Protein AF-A0A833FZM3-F1 (afdb_monomer)

Radius of gyration: 13.7 Å; Cα co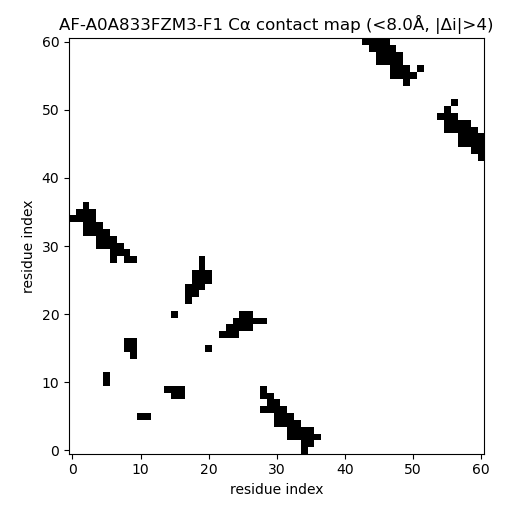ntacts (8 Å, |Δi|>4): 75; chains: 1; bounding box: 32×21×36 Å

Foldseek 3Di:
DDWDKDAPQADDVRDRPCCCDPNHVVDPGDMDIPDDDPPDDDDDDWDWDQPDPPGIDTPDD

Structure (mmCIF, N/CA/C/O backbone):
data_AF-A0A833FZM3-F1
#
_entry.id   AF-A0A833FZM3-F1
#
loop_
_atom_site.group_PDB
_atom_site.id
_atom_site.type_symbol
_atom_site.label_atom_id
_atom_site.label_alt_id
_atom_site.label_comp_id
_atom_site.label_asym_id
_atom_site.label_entity_id
_atom_site.label_seq_id
_atom_site.pdbx_PDB_ins_code
_atom_site.Cartn_x
_atom_site.Cartn_y
_atom_site.Cartn_z
_atom_site.occupancy
_atom_site.B_iso_or_equiv
_atom_site.auth_seq_id
_atom_site.auth_comp_id
_atom_site.auth_asym_id
_atom_site.auth_atom_id
_atom_site.pdbx_PDB_model_num
ATOM 1 N N . MET A 1 1 ? -9.840 -12.092 14.053 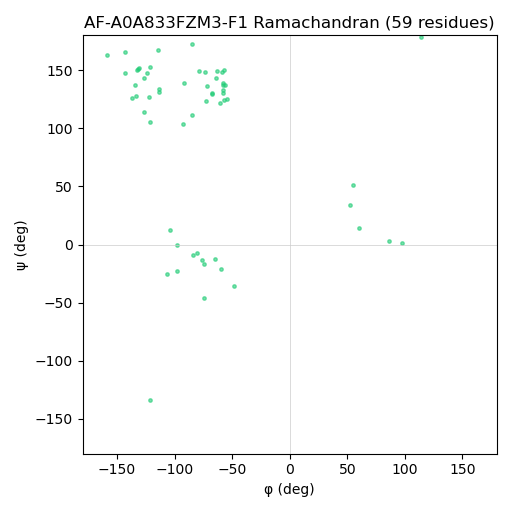1.00 75.94 1 MET A N 1
ATOM 2 C CA . MET A 1 1 ? -8.985 -11.995 12.855 1.00 75.94 1 MET A CA 1
ATOM 3 C C . MET A 1 1 ? -8.072 -10.787 13.025 1.00 75.94 1 MET A C 1
ATOM 5 O O . MET A 1 1 ? -8.497 -9.854 13.703 1.00 75.94 1 MET A O 1
ATOM 9 N N . PRO A 1 2 ? -6.823 -10.819 12.538 1.00 92.50 2 PRO A N 1
ATOM 10 C CA . PRO A 1 2 ? -5.934 -9.661 12.590 1.00 92.50 2 PRO A CA 1
ATOM 11 C C . PRO A 1 2 ? -6.363 -8.594 11.575 1.00 92.50 2 PRO A C 1
ATOM 13 O O . PRO A 1 2 ? -6.851 -8.934 10.501 1.00 92.50 2 PRO A O 1
ATOM 16 N N . PHE A 1 3 ? -6.127 -7.321 11.900 1.00 96.62 3 PHE A N 1
ATOM 17 C CA . PHE A 1 3 ? -6.250 -6.227 10.936 1.00 96.62 3 PHE A CA 1
ATOM 18 C C . PHE A 1 3 ? -5.328 -6.474 9.740 1.00 96.62 3 PHE A C 1
ATOM 20 O O . PHE A 1 3 ? -4.143 -6.765 9.926 1.00 96.62 3 PHE A O 1
ATOM 27 N N . GLN A 1 4 ? -5.864 -6.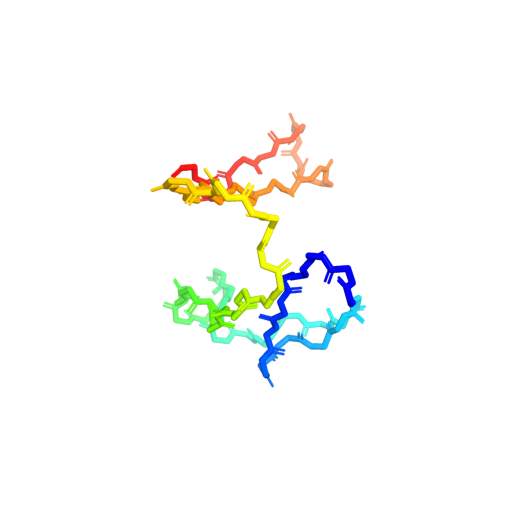366 8.524 1.00 96.38 4 GLN A N 1
ATOM 28 C CA . GLN A 1 4 ? -5.141 -6.745 7.316 1.00 96.38 4 GLN A CA 1
ATOM 29 C C . GLN A 1 4 ? -5.440 -5.807 6.142 1.00 96.38 4 GLN A C 1
ATOM 31 O O . GLN A 1 4 ? -6.547 -5.293 5.993 1.00 96.38 4 GLN A O 1
ATOM 36 N N . LEU A 1 5 ? -4.432 -5.626 5.289 1.00 96.12 5 LEU A N 1
ATOM 37 C CA . LEU A 1 5 ? -4.534 -5.005 3.973 1.00 96.12 5 LEU A CA 1
ATOM 38 C C . LEU A 1 5 ? -4.247 -6.070 2.907 1.00 96.12 5 LEU A C 1
ATOM 40 O O . LEU A 1 5 ? -3.297 -6.843 3.035 1.00 96.12 5 LEU A O 1
ATOM 44 N N . SER A 1 6 ? -5.070 -6.127 1.866 1.00 96.56 6 SER A N 1
ATOM 45 C CA . SER A 1 6 ? -4.931 -7.083 0.763 1.00 96.56 6 SER A CA 1
ATOM 46 C C . SER A 1 6 ? -5.313 -6.461 -0.579 1.00 96.56 6 SER A C 1
ATOM 48 O O . SER A 1 6 ? -5.936 -5.403 -0.626 1.00 96.56 6 SER A O 1
ATOM 50 N N . SER A 1 7 ? -4.951 -7.128 -1.672 1.00 97.38 7 SER A N 1
ATOM 51 C CA . SER A 1 7 ? -5.368 -6.786 -3.030 1.00 97.38 7 SER A CA 1
ATOM 52 C C . SER A 1 7 ? -5.796 -8.055 -3.751 1.00 97.38 7 SER A C 1
ATOM 54 O O . SER A 1 7 ? -5.105 -9.068 -3.673 1.00 97.38 7 SER A O 1
ATOM 56 N N . PHE A 1 8 ? -6.897 -8.008 -4.502 1.00 95.75 8 PHE A N 1
ATOM 57 C CA . PHE A 1 8 ? -7.232 -9.110 -5.411 1.00 95.75 8 PHE A CA 1
ATOM 58 C C . PHE A 1 8 ? -6.340 -9.127 -6.661 1.00 95.75 8 PHE A C 1
ATOM 60 O O . PHE A 1 8 ? -6.293 -10.131 -7.365 1.00 95.75 8 PHE A O 1
ATOM 67 N N . ALA A 1 9 ? -5.653 -8.018 -6.952 1.00 96.81 9 ALA A N 1
ATOM 68 C CA . ALA A 1 9 ? -4.800 -7.878 -8.125 1.00 96.81 9 ALA A CA 1
ATOM 69 C C . ALA A 1 9 ? -3.314 -8.125 -7.820 1.00 96.81 9 ALA A C 1
ATOM 71 O O . ALA A 1 9 ? -2.560 -8.461 -8.729 1.00 96.81 9 ALA A O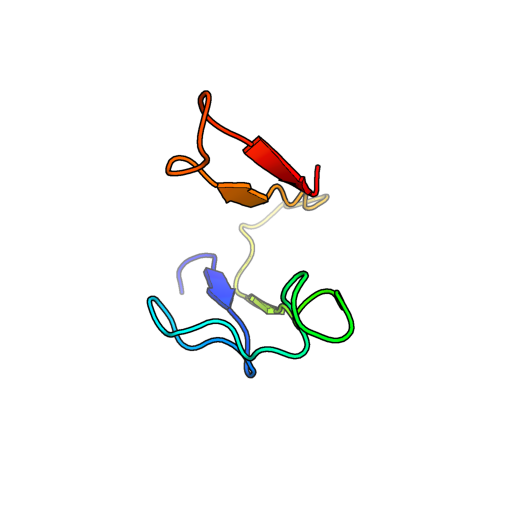 1
ATOM 72 N N . ILE A 1 10 ? -2.899 -7.974 -6.558 1.00 96.12 10 ILE A N 1
ATOM 73 C CA . ILE A 1 10 ? -1.520 -8.191 -6.108 1.00 96.12 10 ILE A CA 1
ATOM 74 C C . ILE A 1 10 ? -1.521 -9.270 -5.018 1.00 96.12 10 ILE A C 1
ATOM 76 O O . ILE A 1 10 ? -1.905 -8.990 -3.878 1.00 96.12 10 ILE A O 1
ATOM 80 N N . PRO A 1 11 ? -1.082 -10.503 -5.328 1.00 94.00 11 PRO A N 1
ATOM 81 C CA . PRO A 1 11 ? -0.860 -11.524 -4.313 1.00 94.00 11 PRO A CA 1
ATOM 82 C C . PRO A 1 11 ? 0.170 -11.052 -3.282 1.00 94.00 11 PRO A C 1
ATOM 84 O O . PRO A 1 11 ? 1.109 -10.329 -3.615 1.00 94.00 11 PRO A O 1
ATOM 87 N N . ALA A 1 12 ? 0.044 -11.495 -2.030 1.00 93.12 12 ALA A N 1
ATOM 88 C CA . ALA A 1 12 ? 1.030 -11.170 -1.003 1.00 93.12 12 ALA A CA 1
ATOM 89 C C . ALA A 1 12 ? 2.431 -11.637 -1.436 1.00 93.12 12 ALA A C 1
ATOM 91 O O . ALA A 1 12 ? 2.621 -12.815 -1.737 1.00 93.12 12 ALA A O 1
ATOM 92 N N . ARG A 1 13 ? 3.403 -10.711 -1.454 1.00 91.94 13 ARG A N 1
ATOM 93 C CA . ARG A 1 13 ? 4.776 -10.937 -1.961 1.00 91.94 13 ARG A CA 1
ATOM 94 C C . ARG A 1 13 ? 4.845 -11.346 -3.442 1.00 91.94 13 ARG A C 1
ATOM 96 O O . ARG A 1 13 ? 5.872 -11.848 -3.888 1.00 91.94 13 ARG A O 1
ATOM 103 N N . GLY A 1 14 ? 3.755 -11.173 -4.183 1.00 94.06 14 GLY A N 1
ATOM 104 C CA . GLY A 1 14 ? 3.685 -11.414 -5.615 1.00 94.06 14 GLY A CA 1
ATOM 105 C C . GLY A 1 14 ? 4.158 -10.211 -6.425 1.00 94.06 14 GLY A C 1
ATOM 106 O O . GLY A 1 14 ? 4.404 -9.127 -5.900 1.00 94.06 14 GLY A O 1
ATOM 107 N N . THR A 1 15 ? 4.261 -10.413 -7.733 1.00 96.06 15 THR A N 1
ATOM 108 C CA . THR A 1 15 ? 4.596 -9.360 -8.692 1.00 96.06 15 THR A CA 1
ATOM 109 C C . THR A 1 15 ? 3.426 -8.395 -8.868 1.00 96.06 15 THR A C 1
ATOM 111 O O . THR A 1 15 ? 2.282 -8.827 -9.015 1.00 96.06 15 THR A O 1
ATOM 114 N N . ILE A 1 16 ? 3.716 -7.093 -8.898 1.00 96.69 16 ILE A N 1
ATOM 115 C CA . ILE A 1 16 ? 2.735 -6.056 -9.230 1.00 96.69 16 ILE A CA 1
ATOM 116 C C . ILE A 1 16 ? 2.450 -6.121 -10.742 1.00 96.69 16 ILE A C 1
ATOM 118 O O . ILE A 1 16 ? 3.390 -6.029 -11.533 1.00 96.69 16 ILE A O 1
ATOM 122 N N . PRO A 1 17 ? 1.188 -6.296 -11.182 1.00 97.56 17 PRO A N 1
ATOM 123 C CA . PRO A 1 17 ? 0.854 -6.270 -12.605 1.00 97.56 17 PRO A CA 1
ATOM 124 C C . PRO A 1 17 ? 1.264 -4.950 -13.273 1.00 97.56 17 PRO A C 1
ATOM 126 O O . PRO A 1 17 ? 1.010 -3.888 -12.715 1.00 97.56 17 PRO A O 1
ATOM 129 N N . VAL A 1 18 ? 1.801 -5.019 -14.499 1.00 98.06 18 VAL A N 1
ATOM 130 C CA . VAL A 1 18 ? 2.354 -3.872 -15.264 1.00 98.06 18 VAL A CA 1
ATOM 131 C C . VAL A 1 18 ? 1.426 -2.658 -15.297 1.00 98.06 18 VAL A C 1
ATOM 133 O O . VAL A 1 18 ? 1.875 -1.525 -15.222 1.00 98.06 18 VAL A O 1
ATOM 136 N N . ARG A 1 19 ? 0.109 -2.865 -15.356 1.00 98.12 19 ARG A N 1
ATOM 137 C CA . ARG A 1 19 ? -0.853 -1.757 -15.377 1.00 98.12 19 ARG A CA 1
ATOM 138 C C . ARG A 1 19 ? -0.800 -0.832 -14.149 1.00 98.12 19 ARG A C 1
ATOM 140 O O . ARG A 1 19 ? -1.301 0.282 -14.228 1.00 98.12 19 ARG A O 1
ATOM 147 N N . TYR A 1 20 ? -0.254 -1.311 -13.032 1.00 97.62 20 TYR A N 1
ATOM 148 C CA . TYR A 1 20 ? -0.112 -0.569 -11.778 1.00 97.62 20 TYR A CA 1
ATOM 149 C C . TYR A 1 20 ? 1.328 -0.093 -11.527 1.00 97.62 20 TYR A C 1
ATOM 151 O O . TYR A 1 20 ? 1.665 0.263 -10.402 1.00 97.62 20 TYR A O 1
ATOM 159 N N . THR A 1 21 ? 2.200 -0.164 -12.535 1.00 96.44 21 THR A N 1
ATOM 160 C CA . THR A 1 21 ? 3.579 0.329 -12.464 1.00 96.44 21 THR A CA 1
ATOM 161 C C . THR A 1 21 ? 3.764 1.501 -13.426 1.00 96.44 21 THR A C 1
ATOM 163 O O . THR A 1 21 ? 2.942 1.713 -14.324 1.00 96.44 21 THR A O 1
ATOM 166 N N . GLY A 1 22 ? 4.888 2.212 -13.291 1.00 94.94 22 GLY A N 1
ATOM 167 C CA . GLY A 1 22 ? 5.269 3.293 -14.206 1.00 94.94 22 GLY A CA 1
ATOM 168 C C . GLY A 1 22 ? 5.559 2.842 -15.646 1.00 94.94 22 GLY A C 1
ATOM 169 O O . GLY A 1 22 ? 5.630 3.682 -16.538 1.00 94.94 22 GLY A O 1
ATOM 170 N N . ASP A 1 23 ? 5.687 1.532 -15.895 1.00 97.00 23 ASP A N 1
ATOM 171 C CA . ASP A 1 23 ? 5.818 0.964 -17.247 1.00 97.00 23 ASP A CA 1
ATOM 172 C C . ASP A 1 23 ? 4.456 0.753 -17.940 1.00 97.00 23 ASP A C 1
ATOM 174 O O . ASP A 1 23 ? 4.403 0.392 -19.118 1.00 97.00 23 ASP A O 1
ATOM 178 N N . GLY A 1 24 ? 3.350 0.915 -17.207 1.00 97.44 24 GLY A N 1
ATOM 179 C CA . GLY A 1 24 ? 1.992 0.712 -17.699 1.00 97.44 24 GLY A CA 1
ATOM 180 C C . GLY A 1 24 ? 1.117 1.952 -17.567 1.00 97.44 24 GLY A C 1
ATOM 181 O O . GLY A 1 24 ? 1.492 3.050 -17.962 1.00 97.44 24 GLY A O 1
ATOM 182 N N . GLU A 1 25 ? -0.100 1.755 -17.057 1.00 98.12 25 GLU A N 1
ATOM 18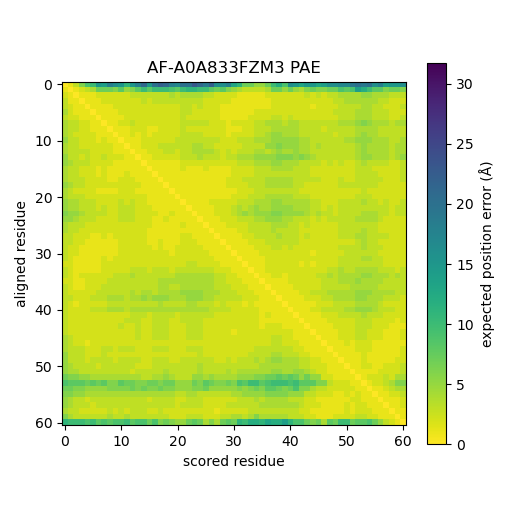3 C CA . GLU A 1 25 ? -1.086 2.831 -16.894 1.00 98.12 25 GLU A CA 1
ATOM 184 C C . GLU A 1 25 ? -0.833 3.677 -15.631 1.00 98.12 25 GLU A C 1
ATOM 186 O O . GLU A 1 25 ? -1.528 4.670 -15.431 1.00 98.12 25 GLU A O 1
ATOM 191 N N . ASP A 1 26 ? 0.112 3.265 -14.774 1.00 96.44 26 ASP A N 1
ATOM 192 C CA . ASP A 1 26 ? 0.428 3.891 -13.482 1.00 96.44 26 ASP A CA 1
ATOM 193 C C . ASP A 1 26 ? -0.806 4.078 -12.574 1.00 96.44 26 ASP A C 1
ATOM 195 O O . ASP A 1 26 ? -0.955 5.048 -11.830 1.00 96.44 26 ASP A O 1
ATOM 199 N N . LEU A 1 27 ? -1.750 3.134 -12.659 1.00 97.25 27 LEU A N 1
ATOM 200 C CA . LEU A 1 27 ? -2.956 3.148 -11.837 1.00 97.25 27 LEU A CA 1
ATOM 201 C C . LEU A 1 27 ? -2.660 2.647 -10.426 1.00 97.25 27 LEU A C 1
ATOM 203 O O . LEU A 1 27 ? -1.870 1.727 -10.217 1.00 97.25 27 LEU A O 1
ATOM 207 N N . SER A 1 28 ? -3.402 3.154 -9.445 1.00 96.44 28 SER A N 1
ATOM 208 C CA . SER A 1 28 ? -3.368 2.578 -8.105 1.00 96.44 28 SER A CA 1
ATOM 209 C C . SER A 1 28 ? -3.981 1.170 -8.085 1.00 96.44 28 SER A C 1
ATOM 211 O O . SER A 1 28 ? -5.104 0.992 -8.573 1.00 96.44 28 SER A O 1
ATOM 213 N N . PRO A 1 29 ? -3.307 0.152 -7.510 1.00 96.75 29 PRO A N 1
ATOM 214 C CA . PRO A 1 29 ? -3.902 -1.163 -7.353 1.00 96.75 29 PRO A CA 1
ATOM 215 C C . PRO A 1 29 ? -5.125 -1.130 -6.433 1.00 96.75 29 PRO A C 1
ATOM 217 O O . PRO A 1 29 ? -5.189 -0.339 -5.489 1.00 96.75 29 PRO A O 1
ATOM 220 N N . PRO A 1 30 ? -6.098 -2.023 -6.662 1.00 97.31 30 PRO A N 1
ATOM 221 C CA . PRO A 1 30 ? -7.237 -2.161 -5.775 1.00 97.31 30 PRO A CA 1
ATOM 222 C C . PRO A 1 30 ? -6.774 -2.711 -4.426 1.00 97.31 30 PRO A C 1
ATOM 224 O O . PRO A 1 30 ? -6.099 -3.740 -4.373 1.00 97.31 30 PRO A O 1
ATOM 227 N N . LEU A 1 31 ? -7.171 -2.059 -3.339 1.00 97.44 31 LEU A N 1
ATOM 228 C CA . LEU A 1 31 ? -6.822 -2.453 -1.979 1.00 97.44 31 LEU A CA 1
ATOM 229 C C . LEU A 1 31 ? -8.075 -2.664 -1.131 1.00 97.44 31 LEU A C 1
ATOM 231 O O . LEU A 1 31 ? -9.103 -2.019 -1.329 1.00 97.44 31 LEU A O 1
ATOM 235 N N . THR A 1 32 ? -8.001 -3.589 -0.183 1.00 97.00 32 THR A N 1
ATOM 236 C CA . THR A 1 32 ? -9.091 -3.932 0.730 1.00 97.00 32 THR A CA 1
ATOM 237 C C . THR A 1 32 ? -8.550 -4.103 2.140 1.00 97.00 32 THR A C 1
ATOM 239 O O . THR A 1 32 ? -7.632 -4.892 2.372 1.00 97.00 32 THR A O 1
ATOM 242 N N . TRP A 1 33 ? -9.151 -3.367 3.072 1.00 96.94 33 TRP A N 1
ATOM 243 C CA . TRP A 1 33 ? -8.907 -3.465 4.507 1.00 96.94 33 TRP A CA 1
ATOM 244 C C . TRP A 1 33 ? -9.893 -4.455 5.129 1.00 96.94 33 TRP A C 1
ATOM 246 O O . TRP A 1 33 ? -11.080 -4.420 4.802 1.00 96.94 33 TRP A O 1
ATOM 256 N N . SER A 1 34 ? -9.439 -5.293 6.054 1.00 97.00 34 SER A N 1
ATOM 257 C CA . SER A 1 34 ? -10.306 -6.172 6.842 1.00 97.00 34 SER A CA 1
ATOM 258 C C . SER A 1 34 ? -9.959 -6.108 8.325 1.00 97.00 34 SER A C 1
ATOM 260 O O . SER A 1 34 ? -8.813 -5.865 8.696 1.00 97.00 34 SER A O 1
ATOM 262 N N . ASP A 1 35 ? -10.972 -6.328 9.165 1.00 97.06 35 ASP A N 1
ATOM 263 C CA . ASP A 1 35 ? -10.844 -6.468 10.622 1.00 97.06 35 ASP A CA 1
ATOM 264 C C . ASP A 1 35 ? -10.143 -5.299 11.351 1.00 97.06 35 ASP A C 1
ATOM 266 O O . ASP A 1 35 ? -9.215 -5.525 12.135 1.00 97.06 35 ASP A O 1
ATOM 270 N N . PRO A 1 36 ? -10.556 -4.032 11.138 1.00 96.94 36 P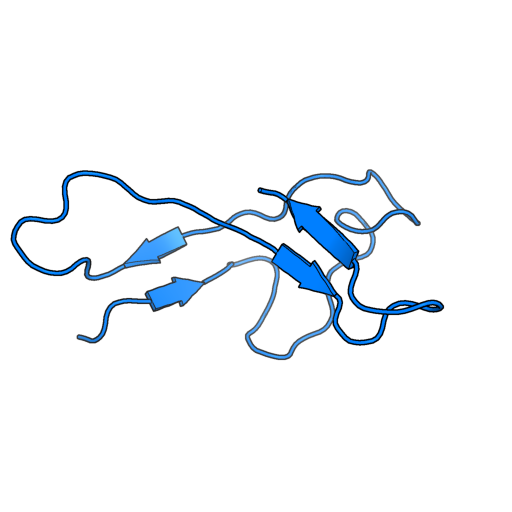RO A N 1
ATOM 271 C CA . PRO A 1 36 ? -9.974 -2.919 11.877 1.00 96.94 36 PRO A CA 1
ATOM 272 C C . PRO A 1 36 ? -10.261 -3.027 13.385 1.00 96.94 36 PRO A C 1
ATOM 274 O O . PRO A 1 36 ? -11.365 -3.425 13.773 1.00 96.94 36 PRO A O 1
ATOM 277 N N . PRO A 1 37 ? -9.314 -2.638 14.261 1.00 96.88 37 PRO A N 1
ATOM 278 C CA . PRO A 1 37 ? -9.534 -2.644 15.704 1.00 96.88 37 PRO A CA 1
ATOM 279 C C . PRO A 1 37 ? -10.737 -1.790 16.122 1.00 96.88 37 PRO A C 1
ATOM 281 O O . PRO A 1 37 ? -11.045 -0.763 15.506 1.00 96.88 37 PRO A O 1
ATOM 284 N N . ALA A 1 38 ? -11.396 -2.177 17.217 1.00 97.31 38 ALA A N 1
ATOM 285 C CA . ALA A 1 38 ? -12.513 -1.414 17.764 1.00 97.31 38 ALA A CA 1
ATOM 286 C C . ALA A 1 38 ? -12.080 0.023 18.100 1.00 97.31 38 ALA A C 1
ATOM 288 O O . ALA A 1 38 ? -11.041 0.247 18.717 1.00 97.31 38 ALA A O 1
ATOM 289 N N . GLY A 1 39 ? -12.889 1.002 17.691 1.00 97.56 39 GLY A N 1
ATOM 290 C CA . GLY A 1 39 ? -12.587 2.420 17.894 1.00 97.56 39 GLY A CA 1
ATOM 291 C C . GLY A 1 39 ? -11.721 3.064 16.807 1.00 97.56 39 GLY A C 1
ATOM 292 O O . GLY A 1 39 ? -11.419 4.250 16.934 1.00 97.56 39 GLY A O 1
ATOM 293 N N . THR A 1 40 ? -11.361 2.340 15.737 1.00 97.56 40 THR A N 1
ATOM 294 C CA . THR A 1 40 ? -10.745 2.930 14.534 1.00 97.56 40 THR A CA 1
ATOM 295 C C . THR A 1 40 ? -11.621 4.058 13.986 1.00 97.56 40 THR A C 1
ATOM 297 O O . THR A 1 40 ? -12.808 3.858 13.735 1.00 97.56 40 THR A O 1
ATOM 300 N N . ARG A 1 41 ? -11.042 5.252 13.812 1.00 97.94 41 ARG A N 1
ATOM 301 C CA . ARG A 1 41 ? -11.758 6.446 13.315 1.00 97.94 41 ARG A CA 1
ATOM 302 C C . ARG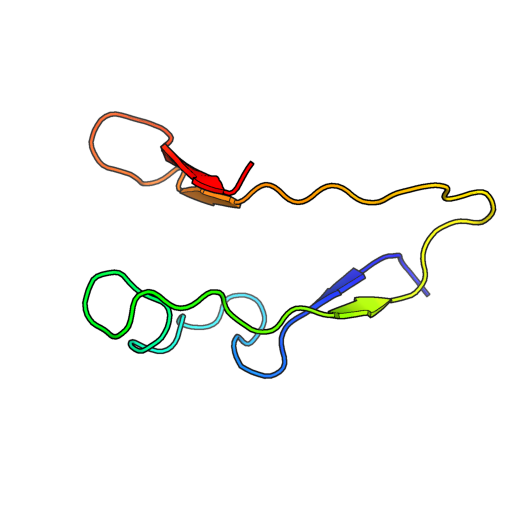 A 1 41 ? -11.397 6.810 11.880 1.00 97.94 41 ARG A C 1
ATOM 304 O O . ARG A 1 41 ? -12.180 7.464 11.203 1.00 97.94 41 ARG A O 1
ATOM 311 N N . SER A 1 42 ? -10.211 6.413 11.442 1.00 97.69 42 SER A N 1
ATOM 312 C CA . SER A 1 42 ? -9.664 6.718 10.126 1.00 97.69 42 SER A CA 1
ATOM 313 C C . SER A 1 42 ? -8.571 5.714 9.767 1.00 97.69 42 SER A C 1
ATOM 315 O O . SER A 1 42 ? -8.038 5.023 10.638 1.00 97.69 42 SER A O 1
ATOM 317 N N . PHE A 1 43 ? -8.237 5.669 8.479 1.00 97.25 43 PHE A N 1
ATOM 318 C CA . PHE A 1 43 ? -7.088 4.952 7.938 1.00 97.25 43 PHE A CA 1
ATOM 319 C C . PHE A 1 43 ? -6.175 5.938 7.213 1.00 97.25 43 PHE A C 1
ATOM 321 O O . PHE A 1 43 ? -6.641 6.955 6.699 1.00 97.25 43 PHE A O 1
ATOM 328 N N . ALA A 1 44 ? -4.892 5.605 7.154 1.00 96.94 44 ALA A N 1
ATOM 329 C CA . ALA A 1 44 ? -3.910 6.228 6.280 1.00 96.94 44 ALA A CA 1
ATOM 330 C C . ALA A 1 44 ? -3.130 5.110 5.582 1.00 96.94 44 ALA A C 1
ATOM 332 O O . ALA A 1 44 ? -3.001 4.010 6.129 1.00 96.94 44 ALA A O 1
ATOM 333 N N . LEU A 1 45 ? -2.638 5.383 4.379 1.00 96.44 45 LEU A N 1
ATOM 334 C CA . LEU A 1 45 ? -1.871 4.437 3.584 1.00 96.44 45 LEU A CA 1
ATOM 335 C C . LEU A 1 45 ? -0.642 5.144 3.034 1.00 96.44 45 LEU A C 1
ATOM 337 O O . LEU A 1 45 ? -0.773 6.176 2.390 1.00 96.44 45 LEU A O 1
ATOM 341 N N . ALA A 1 46 ? 0.519 4.543 3.254 1.00 96.00 46 ALA A N 1
ATOM 342 C CA . ALA A 1 46 ? 1.761 4.963 2.640 1.00 96.00 46 ALA A CA 1
ATOM 343 C C . ALA A 1 46 ? 2.401 3.753 1.957 1.00 96.00 46 ALA A C 1
ATOM 345 O O . ALA A 1 46 ? 2.298 2.626 2.455 1.00 96.00 46 ALA A O 1
ATOM 346 N N . LEU A 1 47 ? 3.022 3.990 0.807 1.00 95.75 47 LEU A N 1
ATOM 347 C CA . LEU A 1 47 ? 3.727 2.971 0.038 1.00 95.75 47 LEU A CA 1
ATOM 348 C C . LEU A 1 47 ? 5.143 3.476 -0.219 1.00 95.75 47 LEU A C 1
ATOM 350 O O . LEU A 1 47 ? 5.317 4.468 -0.923 1.00 95.75 47 LEU A O 1
ATOM 354 N N . GLU A 1 48 ? 6.126 2.801 0.366 1.00 96.56 48 GLU A N 1
ATOM 355 C CA . GLU A 1 48 ? 7.547 3.127 0.250 1.00 96.56 48 GLU A CA 1
ATOM 356 C C . GLU A 1 48 ? 8.268 2.007 -0.501 1.00 96.56 48 GLU A C 1
ATOM 358 O O . GLU A 1 48 ? 8.104 0.830 -0.173 1.00 96.56 48 GLU A O 1
ATOM 363 N N . ASP A 1 49 ? 9.066 2.379 -1.497 1.00 96.25 49 ASP A N 1
ATOM 364 C CA . ASP A 1 49 ? 10.079 1.517 -2.089 1.00 96.25 49 ASP A CA 1
ATOM 365 C C . ASP A 1 49 ? 11.407 1.758 -1.363 1.00 96.25 49 ASP A C 1
ATOM 367 O O . ASP A 1 49 ? 12.072 2.778 -1.561 1.00 96.25 49 ASP A O 1
ATOM 371 N N . THR A 1 50 ? 11.784 0.824 -0.491 1.00 96.69 50 THR A N 1
ATOM 372 C CA . THR A 1 50 ? 13.059 0.867 0.240 1.00 96.69 50 THR A CA 1
ATOM 373 C C . THR A 1 50 ? 14.256 0.476 -0.623 1.00 96.69 50 THR A C 1
ATOM 375 O O . THR A 1 50 ? 15.394 0.707 -0.214 1.00 96.69 50 THR A O 1
ATOM 378 N N . ASP A 1 51 ? 14.005 -0.109 -1.794 1.00 96.44 51 ASP A N 1
ATOM 379 C CA . ASP A 1 51 ? 15.013 -0.608 -2.728 1.00 96.44 51 ASP A CA 1
ATOM 380 C C . ASP A 1 51 ? 15.305 0.408 -3.850 1.00 96.44 51 ASP A C 1
ATOM 382 O O . ASP A 1 51 ? 16.166 0.171 -4.705 1.00 96.44 51 ASP A O 1
ATOM 386 N N . ALA A 1 52 ? 14.622 1.559 -3.834 1.00 96.62 52 ALA A N 1
ATOM 387 C CA . ALA A 1 52 ? 14.747 2.595 -4.844 1.00 96.62 52 ALA A CA 1
ATOM 388 C C . ALA A 1 52 ? 16.200 3.113 -4.984 1.00 96.62 52 ALA A C 1
ATOM 390 O O . ALA A 1 52 ? 16.901 3.369 -3.991 1.00 96.62 52 ALA A O 1
ATOM 391 N N . PRO A 1 53 ? 16.686 3.325 -6.226 1.00 95.25 53 PRO A N 1
ATOM 392 C CA . PRO A 1 53 ? 18.003 3.906 -6.455 1.00 95.25 53 PRO A CA 1
ATOM 393 C C . PRO A 1 53 ? 18.104 5.315 -5.855 1.00 95.25 53 PRO A C 1
ATOM 395 O O . PRO A 1 53 ? 17.363 6.217 -6.233 1.00 95.25 53 PRO A O 1
ATOM 398 N N . GLY A 1 54 ? 19.066 5.523 -4.953 1.00 94.75 54 GLY A N 1
ATOM 399 C CA . GLY A 1 54 ? 19.256 6.806 -4.264 1.00 94.75 54 GLY A CA 1
ATOM 400 C C . GLY A 1 54 ? 18.630 6.886 -2.868 1.00 94.75 54 GLY A C 1
ATOM 401 O O . GLY A 1 54 ? 18.788 7.913 -2.210 1.00 94.75 54 GLY A O 1
ATOM 402 N N . GLY A 1 55 ? 18.011 5.804 -2.388 1.00 95.00 55 GLY A N 1
ATOM 403 C CA . GLY A 1 55 ? 17.412 5.700 -1.057 1.00 95.00 55 GLY A CA 1
ATOM 404 C C . GLY A 1 55 ? 15.889 5.555 -1.116 1.00 95.00 55 GLY A C 1
ATOM 405 O O . GLY A 1 55 ? 15.329 5.570 -2.209 1.00 95.00 55 GLY A O 1
ATOM 406 N N . PRO A 1 56 ? 15.219 5.420 0.045 1.00 96.25 56 PRO A N 1
ATOM 407 C CA . PRO A 1 56 ? 13.789 5.142 0.095 1.00 96.25 56 PRO A CA 1
ATOM 408 C C . PRO A 1 56 ? 12.945 6.173 -0.659 1.00 96.25 56 PRO A C 1
ATOM 410 O O . PRO A 1 56 ? 13.169 7.382 -0.538 1.00 96.25 56 PRO A O 1
ATOM 413 N N . PHE A 1 57 ? 11.959 5.689 -1.413 1.00 96.31 57 PHE A N 1
ATOM 414 C CA . PHE A 1 57 ? 11.067 6.513 -2.220 1.00 96.31 57 PHE A CA 1
ATOM 415 C C . PHE A 1 57 ? 9.604 6.295 -1.834 1.00 96.31 57 PHE A C 1
ATOM 417 O O . PHE A 1 57 ? 9.101 5.175 -1.844 1.00 96.31 57 PHE A O 1
ATOM 424 N N . TRP A 1 58 ? 8.893 7.382 -1.536 1.00 95.38 58 TRP A N 1
ATOM 425 C CA . TRP A 1 58 ? 7.460 7.340 -1.256 1.00 95.38 58 TRP A CA 1
ATOM 426 C C . TRP A 1 58 ? 6.672 7.405 -2.559 1.00 95.38 58 TRP A C 1
ATOM 428 O O . TRP A 1 58 ? 6.626 8.446 -3.211 1.00 95.38 58 TRP A O 1
ATOM 438 N N . HIS A 1 59 ? 6.008 6.308 -2.909 1.00 94.81 59 HIS A N 1
ATOM 439 C CA . HIS A 1 59 ? 5.041 6.294 -3.998 1.00 94.81 59 HIS A CA 1
ATOM 440 C C . HIS A 1 59 ? 3.749 6.994 -3.580 1.00 94.81 59 HIS A C 1
ATOM 442 O O . HIS A 1 59 ? 3.259 7.836 -4.327 1.00 94.81 59 HIS A O 1
ATOM 448 N N . TRP A 1 60 ? 3.226 6.691 -2.383 1.00 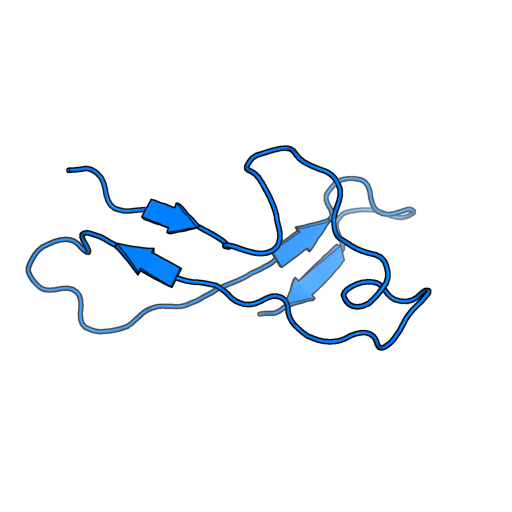95.44 60 TRP A N 1
ATOM 449 C CA . TRP A 1 60 ? 1.997 7.281 -1.827 1.00 95.44 60 TRP A CA 1
ATOM 450 C C . TRP A 1 60 ? 2.194 7.766 -0.389 1.00 95.44 60 TRP A C 1
ATOM 452 O O . TRP A 1 60 ? 2.984 7.173 0.353 1.00 95.44 60 TRP A O 1
ATOM 462 N N . GLY A 1 61 ? 1.415 8.779 0.007 1.00 86.88 61 GLY A N 1
ATOM 463 C CA . GLY A 1 61 ? 1.343 9.325 1.366 1.00 86.88 61 GLY A CA 1
ATOM 464 C C . GLY A 1 61 ? -0.010 9.944 1.693 1.00 86.88 61 GLY A C 1
ATOM 465 O O . GLY A 1 61 ? -0.811 10.154 0.753 1.00 86.88 61 GLY A O 1
#

pLDDT: mean 95.87, std 3.11, 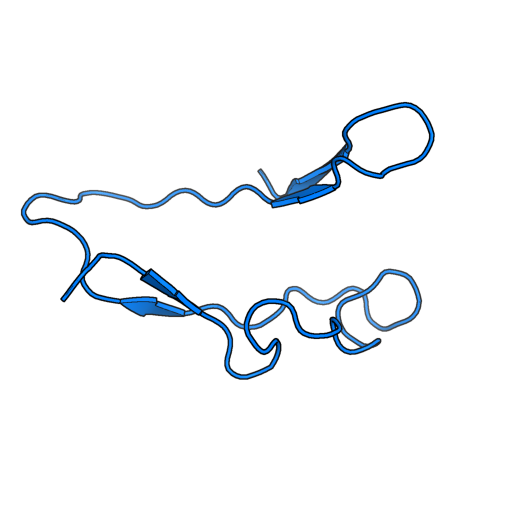range [75.94, 98.12]

Sequence (61 aa):
MPFQLSSFAIPARGTIPVRYTGDGEDLSPPLTWSDPPAGTRSFALALEDTDAPGGPFWHWG

Secondary structure (DSSP, 8-state):
---EEE-SSS-TTPPPPGGGSTTTT-PPPP-EEE-PPTT-------EEETT-TTS-EEEE-

Mean predicted aligned error: 2.91 Å

Solvent-accessible surface area (backbone atoms only — not comparable to full-atom values): 4104 Å² total; per-residue (Å²): 125,73,65,45,79,45,32,95,73,36,54,90,96,50,73,74,53,55,52,50,31,88,90,46,73,55,39,82,74,66,74,48,78,44,56,74,63,90,84,69,86,77,87,86,66,70,41,70,40,74,81,38,90,95,46,71,40,72,80,44,113